Protein AF-A0A453MDV4-F1 (afdb_monomer)

Structure (mmCIF, N/CA/C/O backbone):
data_AF-A0A453MDV4-F1
#
_entry.id   AF-A0A453MDV4-F1
#
loop_
_atom_site.group_PDB
_atom_site.id
_atom_site.type_symbol
_atom_site.label_atom_id
_atom_site.label_alt_id
_atom_site.label_comp_id
_atom_site.label_asym_id
_atom_site.label_entity_id
_atom_site.label_seq_id
_atom_site.pdbx_PDB_ins_code
_atom_site.Cartn_x
_atom_site.Cartn_y
_atom_site.Cartn_z
_atom_site.occupancy
_atom_site.B_iso_or_equiv
_atom_site.auth_seq_id
_atom_site.auth_comp_id
_atom_site.auth_asym_id
_atom_site.auth_atom_id
_atom_site.pdbx_PDB_model_num
ATOM 1 N N . MET A 1 1 ? 44.797 -12.280 -16.065 1.00 56.62 1 MET A N 1
ATOM 2 C CA . MET A 1 1 ? 43.452 -12.221 -16.684 1.00 56.62 1 MET A CA 1
ATOM 3 C C . MET A 1 1 ? 43.401 -10.956 -17.541 1.00 56.62 1 MET A C 1
ATOM 5 O O . MET A 1 1 ? 43.680 -9.895 -17.004 1.00 56.62 1 MET A O 1
ATOM 9 N N . ARG A 1 2 ? 43.193 -11.046 -18.864 1.00 85.88 2 ARG A N 1
ATOM 10 C CA . ARG A 1 2 ? 43.235 -9.878 -19.771 1.00 85.88 2 ARG A CA 1
ATOM 11 C C . ARG A 1 2 ? 41.865 -9.199 -19.796 1.00 85.88 2 ARG A C 1
ATOM 13 O O . ARG A 1 2 ? 40.874 -9.859 -20.101 1.00 85.88 2 ARG A O 1
ATOM 20 N N . ILE A 1 3 ? 41.816 -7.907 -19.473 1.00 83.75 3 ILE A N 1
ATOM 21 C CA . ILE A 1 3 ? 40.589 -7.105 -19.564 1.00 83.75 3 ILE A CA 1
ATOM 22 C C . ILE A 1 3 ? 40.178 -7.042 -21.037 1.00 83.75 3 ILE A C 1
ATOM 24 O O . ILE A 1 3 ? 41.001 -6.777 -21.916 1.00 83.75 3 ILE A O 1
ATOM 28 N N . ARG A 1 4 ? 38.912 -7.358 -21.313 1.00 84.50 4 ARG A N 1
ATOM 29 C CA . ARG A 1 4 ? 38.360 -7.317 -22.668 1.00 84.50 4 ARG A CA 1
ATOM 30 C C . ARG A 1 4 ? 38.167 -5.842 -23.078 1.00 84.50 4 ARG A C 1
ATOM 32 O O . ARG A 1 4 ? 37.634 -5.091 -22.265 1.00 84.50 4 ARG A O 1
ATOM 39 N N . PRO A 1 5 ? 38.547 -5.419 -24.300 1.00 85.75 5 PRO A N 1
ATOM 40 C CA . PRO A 1 5 ? 38.500 -4.007 -24.714 1.00 85.75 5 PRO A CA 1
ATOM 41 C C . PRO A 1 5 ? 37.138 -3.330 -24.517 1.00 85.75 5 PRO A C 1
ATOM 43 O O . PRO A 1 5 ? 37.066 -2.218 -24.019 1.00 85.75 5 PRO A O 1
ATOM 46 N N . TRP A 1 6 ? 36.042 -4.051 -24.746 1.00 82.56 6 TRP A N 1
ATOM 47 C CA . TRP A 1 6 ? 34.682 -3.530 -24.571 1.00 82.56 6 TRP A CA 1
ATOM 48 C C . TRP A 1 6 ? 34.291 -3.189 -23.125 1.00 82.56 6 TRP A C 1
ATOM 50 O O . TRP A 1 6 ? 33.275 -2.534 -22.907 1.00 82.56 6 TRP A O 1
ATOM 60 N N . TYR A 1 7 ? 35.058 -3.633 -22.127 1.00 84.62 7 TYR A N 1
ATOM 61 C CA . TYR A 1 7 ? 34.910 -3.129 -20.759 1.00 84.62 7 TYR A CA 1
ATOM 62 C C . TYR A 1 7 ? 35.542 -1.746 -20.588 1.00 84.62 7 TYR A C 1
ATOM 64 O O . TYR A 1 7 ? 35.035 -0.962 -19.795 1.00 84.62 7 TYR A O 1
ATOM 72 N N . LEU A 1 8 ? 36.618 -1.451 -21.323 1.00 86.88 8 LEU A N 1
ATOM 73 C CA . LEU A 1 8 ? 37.266 -0.137 -21.329 1.00 86.88 8 LEU A CA 1
ATOM 74 C C . LEU A 1 8 ? 36.444 0.878 -22.133 1.00 86.88 8 LEU A C 1
ATOM 76 O O . LEU A 1 8 ? 36.364 2.033 -21.743 1.00 86.88 8 LEU A O 1
ATOM 80 N N . ASP A 1 9 ? 35.768 0.420 -23.188 1.00 89.62 9 ASP A N 1
ATOM 81 C CA . ASP A 1 9 ? 34.923 1.257 -24.054 1.00 89.62 9 ASP A CA 1
ATOM 82 C C . ASP A 1 9 ? 33.475 1.424 -23.535 1.00 89.62 9 ASP A C 1
ATOM 84 O O . ASP A 1 9 ? 32.578 1.798 -24.291 1.00 89.62 9 ASP A O 1
ATOM 88 N N . GLU A 1 10 ? 33.206 1.062 -22.273 1.00 86.00 10 GLU A N 1
ATOM 89 C CA . GLU A 1 10 ? 31.878 1.101 -21.624 1.00 86.00 10 GLU A CA 1
ATOM 90 C C . GLU A 1 10 ? 30.760 0.304 -22.334 1.00 86.00 10 GLU A C 1
ATOM 92 O O . GLU A 1 1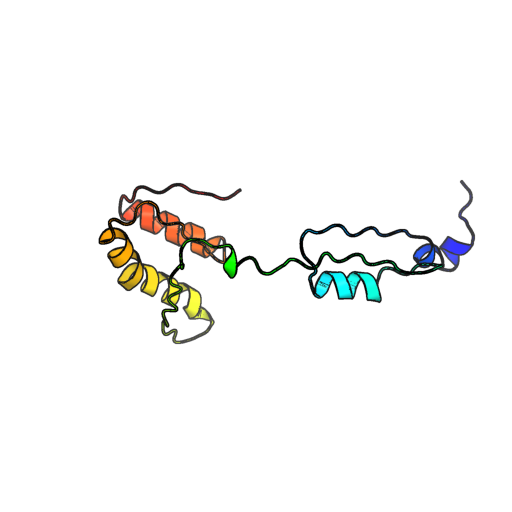0 ? 29.573 0.415 -22.012 1.00 86.00 10 GLU A O 1
ATOM 97 N N . GLN A 1 11 ? 31.116 -0.565 -23.278 1.00 87.06 11 GLN A N 1
ATOM 98 C CA . GLN A 1 11 ? 30.173 -1.396 -24.031 1.00 87.06 11 GLN A CA 1
ATOM 99 C C . GLN A 1 11 ? 29.654 -2.583 -23.208 1.00 87.06 11 GLN A C 1
ATOM 101 O O . GLN A 1 11 ? 28.644 -3.189 -23.560 1.00 87.06 11 GLN A O 1
ATOM 106 N N . ALA A 1 12 ? 30.295 -2.900 -22.077 1.00 87.25 12 ALA A N 1
ATOM 107 C CA . ALA A 1 12 ? 29.887 -3.979 -21.177 1.00 87.25 12 ALA A CA 1
ATOM 108 C C . ALA A 1 12 ? 28.417 -3.881 -20.725 1.00 87.25 12 ALA A C 1
ATOM 110 O O . ALA A 1 12 ? 27.780 -4.909 -20.495 1.00 87.25 12 ALA A O 1
ATOM 111 N N . ARG A 1 13 ? 27.851 -2.666 -20.660 1.00 86.69 13 ARG A N 1
ATOM 112 C CA . ARG A 1 13 ? 26.442 -2.440 -20.299 1.00 86.69 13 ARG A CA 1
ATOM 113 C C . ARG A 1 13 ? 25.446 -3.115 -21.242 1.00 86.69 13 ARG A C 1
ATOM 115 O O . ARG A 1 13 ? 24.389 -3.493 -20.764 1.00 86.69 13 ARG A O 1
ATOM 122 N N . TYR A 1 14 ? 25.798 -3.302 -22.518 1.00 89.12 14 TYR A N 1
ATOM 123 C CA . TYR A 1 14 ? 24.956 -3.961 -23.527 1.00 89.12 14 TYR A CA 1
ATOM 124 C C . TYR A 1 14 ? 25.014 -5.493 -23.461 1.00 89.12 14 TYR A C 1
ATOM 126 O O . TYR A 1 14 ? 24.150 -6.173 -24.007 1.00 89.12 14 TYR A O 1
ATOM 134 N N . TYR A 1 15 ? 26.026 -6.050 -22.792 1.00 86.56 15 TYR A N 1
ATOM 135 C CA . TYR A 1 15 ? 26.232 -7.497 -22.670 1.00 86.56 15 TYR A CA 1
ATOM 136 C C . TYR A 1 15 ? 25.784 -8.046 -21.309 1.00 86.56 15 TYR A C 1
ATOM 138 O O . TYR A 1 15 ? 26.018 -9.215 -21.002 1.00 86.56 15 TYR A O 1
ATOM 146 N N . ARG A 1 16 ? 25.139 -7.216 -20.478 1.00 85.81 16 ARG A N 1
ATOM 147 C CA . ARG A 1 16 ? 24.557 -7.645 -19.207 1.00 85.81 16 ARG A CA 1
ATOM 148 C C . ARG A 1 16 ? 23.132 -8.139 -19.435 1.00 85.81 16 ARG A C 1
ATOM 150 O O . ARG A 1 16 ? 22.259 -7.357 -19.789 1.00 85.81 16 ARG A O 1
ATOM 157 N N . GLN A 1 17 ? 22.880 -9.405 -19.123 1.00 87.94 17 GLN A N 1
ATOM 158 C CA . GLN A 1 17 ? 21.523 -9.937 -19.068 1.00 87.94 17 GLN A CA 1
ATOM 159 C C . GLN A 1 17 ? 20.882 -9.609 -17.714 1.00 87.94 17 GLN A C 1
ATOM 161 O O . GLN A 1 17 ? 21.396 -10.002 -16.667 1.00 87.94 17 GLN A O 1
ATOM 166 N N . THR A 1 18 ? 19.746 -8.910 -17.735 1.00 90.31 18 THR A N 1
ATOM 167 C CA . THR A 1 18 ? 18.928 -8.646 -16.543 1.00 90.31 18 THR A CA 1
ATOM 168 C C . THR A 1 18 ? 17.597 -9.384 -16.670 1.00 90.31 18 THR A C 1
ATOM 170 O O . THR A 1 18 ? 16.865 -9.169 -17.633 1.00 90.31 18 THR A O 1
ATOM 173 N N . ILE A 1 19 ? 17.273 -10.232 -15.691 1.00 92.50 19 ILE A N 1
ATOM 174 C CA . ILE A 1 19 ? 15.993 -10.949 -15.604 1.00 92.50 19 ILE A CA 1
ATOM 175 C C . ILE A 1 19 ? 15.224 -10.389 -14.408 1.00 92.50 19 ILE A C 1
ATOM 177 O O . ILE A 1 19 ? 15.735 -10.391 -13.291 1.00 92.50 19 ILE A O 1
ATOM 181 N N . ILE A 1 20 ? 14.008 -9.897 -14.650 1.00 92.44 20 ILE A N 1
ATOM 182 C CA . ILE A 1 20 ? 13.123 -9.352 -13.616 1.00 92.44 20 ILE A CA 1
ATOM 183 C C . ILE A 1 20 ? 11.922 -10.291 -13.487 1.00 92.44 20 ILE A C 1
ATOM 185 O O . ILE A 1 20 ? 11.191 -10.485 -14.457 1.00 92.44 20 ILE A O 1
ATOM 189 N N . LEU A 1 21 ? 11.724 -10.864 -12.299 1.00 93.06 21 LEU A N 1
ATOM 190 C CA . LEU A 1 21 ? 10.602 -11.748 -11.977 1.00 93.06 21 LEU A CA 1
ATOM 191 C C . LEU A 1 21 ? 9.745 -11.093 -10.896 1.00 93.06 21 LEU A C 1
ATOM 193 O O . LEU A 1 21 ? 10.272 -10.632 -9.887 1.00 93.06 21 LEU A O 1
ATOM 197 N N . SER A 1 22 ? 8.434 -11.036 -11.112 1.00 90.56 22 SER A N 1
ATOM 198 C CA . SER A 1 22 ? 7.481 -10.487 -10.147 1.00 90.56 22 SER A CA 1
ATOM 199 C C . SER A 1 22 ? 6.080 -11.008 -10.434 1.00 90.56 22 SER A C 1
ATOM 201 O O . SER A 1 22 ? 5.729 -11.244 -11.591 1.00 90.56 22 SER A O 1
ATOM 203 N N . SER A 1 23 ? 5.267 -11.130 -9.386 1.00 88.81 23 SER A N 1
ATOM 204 C CA . SER A 1 23 ? 3.830 -11.408 -9.501 1.00 88.81 23 SER A CA 1
ATOM 205 C C . SER A 1 23 ? 3.043 -10.211 -10.047 1.00 88.81 23 SER A C 1
ATOM 207 O O . SER A 1 23 ? 1.943 -10.383 -10.564 1.00 88.81 23 SER A O 1
ATOM 209 N N . TYR A 1 24 ? 3.607 -9.004 -9.942 1.00 87.12 24 TYR A N 1
ATOM 210 C CA . TYR A 1 24 ? 2.971 -7.752 -10.344 1.00 87.12 24 TYR A CA 1
ATOM 211 C C . TYR A 1 24 ? 3.883 -6.935 -11.249 1.00 87.12 24 TYR A C 1
ATOM 213 O O . TYR A 1 24 ? 5.107 -6.967 -11.124 1.00 87.12 24 TYR A O 1
ATOM 221 N N . LEU A 1 25 ? 3.274 -6.149 -12.131 1.00 88.69 25 LEU A N 1
ATOM 222 C CA . LEU A 1 25 ? 3.986 -5.205 -12.973 1.00 88.69 25 LEU A CA 1
ATOM 223 C C . LEU A 1 25 ? 3.826 -3.791 -12.411 1.00 88.69 25 LEU A C 1
ATOM 225 O O . LEU A 1 25 ? 2.745 -3.215 -12.506 1.00 88.69 25 LEU A O 1
ATOM 229 N N . THR A 1 26 ? 4.905 -3.217 -11.885 1.00 91.81 26 THR A N 1
ATOM 230 C CA . THR A 1 26 ? 4.892 -1.849 -11.347 1.00 91.81 26 THR A CA 1
ATOM 231 C C . THR A 1 26 ? 5.526 -0.847 -12.331 1.00 91.81 26 THR A C 1
ATOM 233 O O . THR A 1 26 ? 6.316 -1.240 -13.205 1.00 91.81 26 THR A O 1
ATOM 236 N N . PRO A 1 27 ? 5.185 0.455 -12.266 1.00 92.38 27 PRO A N 1
ATOM 237 C CA . PRO A 1 27 ? 5.794 1.471 -13.127 1.00 92.38 27 PRO A CA 1
ATOM 238 C C . PRO A 1 27 ? 7.309 1.602 -12.910 1.00 92.38 27 PRO A C 1
ATOM 240 O O . PRO A 1 27 ? 8.042 1.813 -13.875 1.00 92.38 27 PRO A O 1
ATOM 243 N N . GLU A 1 28 ? 7.796 1.386 -11.691 1.00 93.62 28 GLU A N 1
ATOM 244 C CA . GLU A 1 28 ? 9.221 1.399 -11.346 1.00 93.62 28 GLU A CA 1
ATOM 245 C C . GLU A 1 28 ? 9.972 0.282 -12.076 1.00 93.62 28 GLU A C 1
ATOM 247 O O . GLU A 1 28 ? 11.042 0.513 -12.642 1.00 93.62 28 GLU A O 1
ATOM 252 N N . MET A 1 29 ? 9.383 -0.919 -12.145 1.00 93.38 29 MET A N 1
ATOM 253 C CA . MET A 1 29 ? 9.949 -2.029 -12.915 1.00 93.38 29 MET A CA 1
ATOM 254 C C . MET A 1 29 ? 10.033 -1.691 -14.404 1.00 93.38 29 MET A C 1
ATOM 256 O O . MET A 1 29 ? 11.043 -1.977 -15.046 1.00 93.38 29 MET A O 1
ATOM 260 N N . ASN A 1 30 ? 8.995 -1.058 -14.962 1.00 92.56 30 ASN A N 1
ATOM 261 C CA . ASN A 1 30 ? 9.007 -0.620 -16.359 1.00 92.56 30 ASN A CA 1
ATOM 262 C C . ASN A 1 30 ? 10.083 0.445 -16.605 1.00 92.56 30 ASN A C 1
ATOM 264 O O . ASN A 1 30 ? 10.792 0.375 -17.609 1.00 92.56 30 ASN A O 1
ATOM 268 N N . ALA A 1 31 ? 10.234 1.405 -15.692 1.00 94.44 31 ALA A N 1
ATOM 269 C CA . ALA A 1 31 ? 11.261 2.435 -15.779 1.00 94.44 31 ALA A CA 1
ATOM 270 C C . ALA A 1 31 ? 12.671 1.823 -15.749 1.00 94.44 31 ALA A C 1
ATOM 272 O O . ALA A 1 31 ? 13.491 2.136 -16.611 1.00 94.44 31 ALA A O 1
ATOM 273 N N . LEU A 1 32 ? 12.931 0.882 -14.835 1.00 92.56 32 LEU A N 1
ATOM 274 C CA . LEU A 1 32 ? 14.199 0.152 -14.747 1.00 92.56 32 LEU A CA 1
ATOM 275 C C . LEU A 1 32 ? 14.484 -0.662 -16.020 1.00 92.56 32 LEU A C 1
ATOM 277 O O . LEU A 1 32 ? 15.589 -0.625 -16.571 1.00 92.56 32 LEU A O 1
ATOM 281 N N . PHE A 1 33 ? 13.481 -1.397 -16.503 1.00 92.38 33 PHE A N 1
ATOM 282 C CA . PHE A 1 33 ? 13.593 -2.230 -17.696 1.00 92.38 33 PHE A CA 1
ATOM 283 C C . PHE A 1 33 ? 13.894 -1.399 -18.949 1.00 92.38 33 PHE A C 1
ATOM 285 O O . PHE A 1 33 ? 14.726 -1.772 -19.780 1.00 92.38 33 PHE A O 1
ATOM 292 N N . ASN A 1 34 ? 13.264 -0.234 -19.075 1.00 90.75 34 ASN A N 1
ATOM 293 C CA . ASN A 1 34 ? 13.450 0.638 -20.228 1.00 90.75 34 ASN A CA 1
ATOM 294 C C . ASN A 1 34 ? 14.736 1.467 -20.134 1.00 90.75 34 ASN A C 1
ATOM 296 O O . ASN A 1 34 ? 15.456 1.548 -21.127 1.00 90.75 34 ASN A O 1
ATOM 300 N N . GLY A 1 35 ? 15.051 2.016 -18.959 1.00 91.06 35 GLY A N 1
ATOM 301 C CA . GLY A 1 35 ? 16.170 2.938 -18.764 1.00 91.06 35 GLY A CA 1
ATOM 302 C C . GLY A 1 35 ? 17.523 2.271 -18.518 1.00 91.06 35 GLY A C 1
ATOM 303 O O . GLY A 1 35 ? 18.539 2.761 -19.002 1.00 91.06 35 GLY A O 1
ATOM 304 N N . SER A 1 36 ? 17.567 1.153 -17.786 1.00 88.62 36 SER A N 1
ATOM 305 C CA . SER A 1 36 ? 18.835 0.574 -17.307 1.00 88.62 36 SER A CA 1
ATOM 306 C C . SER A 1 36 ? 19.183 -0.782 -17.915 1.00 88.62 36 SER A C 1
ATOM 308 O O . SER A 1 36 ? 20.349 -1.177 -17.878 1.00 88.62 36 SER A O 1
ATOM 310 N N . CYS A 1 37 ? 18.218 -1.518 -18.470 1.00 90.69 37 CYS A N 1
ATOM 311 C CA . CYS A 1 37 ? 18.489 -2.797 -19.134 1.00 90.69 37 CYS A CA 1
ATOM 312 C C . CYS A 1 37 ? 18.873 -2.539 -20.591 1.00 90.69 37 CYS A C 1
ATOM 314 O O . CYS A 1 37 ? 18.030 -2.575 -21.481 1.00 90.69 37 CYS A O 1
ATOM 316 N N . LEU A 1 38 ? 20.134 -2.191 -20.828 1.00 88.56 38 LEU A N 1
ATOM 317 C CA . LEU A 1 38 ? 20.680 -2.019 -22.169 1.00 88.56 38 LEU A CA 1
ATOM 318 C C . LEU A 1 38 ? 21.092 -3.405 -22.675 1.00 88.56 38 LEU A C 1
ATOM 320 O O . LEU A 1 38 ? 21.936 -4.046 -22.066 1.00 88.56 38 LEU A O 1
ATOM 324 N N . ASN A 1 39 ? 20.474 -3.885 -23.750 1.00 87.69 39 ASN A N 1
ATOM 325 C CA . ASN A 1 39 ? 20.819 -5.170 -24.356 1.00 87.69 39 ASN A CA 1
ATOM 326 C C . ASN A 1 39 ? 21.409 -4.912 -25.738 1.00 87.69 39 ASN A C 1
ATOM 328 O O . ASN A 1 39 ? 20.952 -4.008 -26.437 1.00 87.69 39 ASN A O 1
ATOM 332 N N . TYR A 1 40 ? 22.398 -5.715 -26.124 1.00 86.56 40 TYR A N 1
ATOM 333 C CA . TYR A 1 40 ? 22.937 -5.727 -27.481 1.00 86.56 40 TYR A CA 1
ATOM 334 C C . TYR A 1 40 ? 21.831 -6.016 -28.501 1.00 86.56 40 TYR A C 1
ATOM 336 O O . TYR A 1 40 ? 21.753 -5.352 -29.530 1.00 86.56 40 TYR A O 1
ATOM 344 N N . GLU A 1 41 ? 20.928 -6.943 -28.169 1.00 84.94 41 GLU A N 1
ATOM 345 C CA . GLU A 1 41 ? 19.784 -7.264 -29.008 1.00 84.94 41 GLU A CA 1
ATOM 346 C C . GLU A 1 41 ? 18.534 -7.555 -28.171 1.00 84.94 41 GLU A C 1
ATOM 348 O O . GLU A 1 41 ? 18.524 -8.432 -27.308 1.00 84.94 41 GLU A O 1
ATOM 353 N N . GLY A 1 42 ? 17.468 -6.808 -28.463 1.00 86.12 42 GLY A N 1
ATOM 354 C CA . GLY A 1 42 ? 16.108 -7.116 -28.037 1.00 86.12 42 GLY A CA 1
ATOM 355 C C . GLY A 1 42 ? 15.787 -6.923 -26.552 1.00 86.12 42 GLY A C 1
ATOM 356 O O . GLY A 1 42 ? 16.635 -6.792 -25.669 1.00 86.12 42 GLY A O 1
ATOM 357 N N . LYS A 1 43 ? 14.484 -6.896 -26.275 1.00 91.56 43 LYS A N 1
ATOM 358 C CA . LYS A 1 43 ? 13.891 -6.912 -24.937 1.00 91.56 43 LYS A CA 1
ATOM 359 C C . LYS A 1 43 ? 12.610 -7.727 -25.018 1.00 91.56 43 LYS A C 1
ATOM 361 O O . LYS A 1 43 ? 11.802 -7.495 -25.911 1.00 91.56 43 LYS A O 1
ATOM 366 N N . VAL A 1 44 ? 12.418 -8.656 -24.088 1.00 91.62 44 VAL A N 1
ATOM 367 C CA . VAL A 1 44 ? 11.192 -9.458 -24.004 1.00 91.62 44 VAL A CA 1
ATOM 368 C C . VAL A 1 44 ? 10.533 -9.196 -22.663 1.00 91.62 44 VAL A C 1
ATOM 370 O O . VAL A 1 44 ? 11.195 -9.203 -21.626 1.00 91.62 44 VAL A O 1
ATOM 373 N N . LYS A 1 45 ? 9.224 -8.958 -22.696 1.00 91.50 45 LYS A N 1
ATOM 374 C CA . LYS A 1 45 ? 8.389 -8.780 -21.515 1.00 91.50 45 LYS A CA 1
ATOM 375 C C . LYS A 1 45 ? 7.178 -9.690 -21.642 1.00 91.50 45 LYS A C 1
ATOM 377 O O . LYS A 1 45 ? 6.421 -9.573 -22.600 1.00 91.50 45 LYS A O 1
ATOM 382 N N . LEU A 1 46 ? 7.003 -10.562 -20.657 1.00 90.88 46 LEU A N 1
ATOM 383 C CA . LEU A 1 46 ? 5.815 -11.388 -20.505 1.00 90.88 46 LEU A CA 1
ATOM 384 C C . LEU A 1 46 ? 5.003 -10.828 -19.339 1.00 90.88 46 LEU A C 1
ATOM 386 O O . LEU A 1 46 ? 5.531 -10.677 -18.239 1.00 90.88 46 LEU A O 1
ATOM 390 N N . ALA A 1 47 ? 3.743 -10.494 -19.584 1.00 87.81 47 ALA A N 1
ATOM 391 C CA . ALA A 1 47 ? 2.811 -10.071 -18.551 1.00 87.81 47 ALA A CA 1
ATOM 392 C C . ALA A 1 47 ? 1.562 -10.944 -18.651 1.00 87.81 47 ALA A C 1
ATOM 394 O O . ALA A 1 47 ? 0.955 -11.036 -19.715 1.00 87.81 47 ALA A O 1
ATOM 395 N N . THR A 1 48 ? 1.206 -11.603 -17.552 1.00 83.88 48 THR A N 1
ATOM 396 C CA . THR A 1 48 ? -0.030 -12.378 -17.470 1.00 83.88 48 THR A CA 1
ATOM 397 C C . THR A 1 48 ? -1.186 -11.423 -17.214 1.00 83.88 48 THR A C 1
ATOM 399 O O . THR A 1 48 ? -1.196 -10.712 -16.209 1.00 83.88 48 THR A O 1
ATOM 402 N N . GLU A 1 49 ? -2.173 -11.415 -18.103 1.00 81.06 49 GLU A N 1
ATOM 403 C CA . GLU A 1 49 ? -3.448 -10.762 -17.829 1.00 81.06 49 GLU A CA 1
ATOM 404 C C . GLU A 1 49 ? -4.279 -11.668 -16.920 1.00 81.06 49 GLU A C 1
ATOM 406 O O . GLU A 1 49 ? -4.616 -12.802 -17.268 1.00 81.06 49 GLU A O 1
ATOM 411 N N . PHE A 1 50 ? -4.595 -11.182 -15.724 1.00 78.06 50 PHE A N 1
ATOM 412 C CA . PHE A 1 50 ? -5.477 -11.893 -14.811 1.00 78.06 50 PHE A CA 1
ATOM 413 C C . PHE A 1 50 ? -6.917 -11.464 -15.073 1.00 78.06 50 PHE A C 1
ATOM 415 O O . PHE A 1 50 ? -7.240 -10.276 -15.032 1.00 78.06 50 PHE A O 1
ATOM 422 N N . THR A 1 51 ? -7.809 -12.433 -15.289 1.00 79.56 51 THR A N 1
ATOM 423 C CA . THR A 1 51 ? -9.248 -12.166 -15.206 1.00 79.56 51 THR A CA 1
ATOM 424 C C . THR A 1 51 ? -9.551 -11.650 -13.805 1.00 79.56 51 THR A C 1
ATOM 426 O O . THR A 1 51 ? -9.192 -12.307 -12.822 1.00 79.56 51 THR A O 1
ATOM 429 N N . GLY A 1 52 ? -10.168 -10.465 -13.724 1.00 73.31 52 GLY A N 1
ATOM 430 C CA . GLY A 1 52 ? -10.471 -9.801 -12.460 1.00 73.31 52 GLY A CA 1
ATOM 431 C C . GLY A 1 52 ? -11.065 -10.784 -11.454 1.00 73.31 52 GLY A C 1
ATOM 432 O O . GLY A 1 52 ? -11.927 -11.594 -11.792 1.00 73.31 52 GLY A O 1
ATOM 433 N N . VAL A 1 53 ? -10.557 -10.755 -10.226 1.00 76.75 53 VAL A N 1
ATOM 434 C CA . VAL A 1 53 ? -10.988 -11.685 -9.174 1.00 76.75 53 VAL A CA 1
ATOM 435 C C . VAL A 1 53 ? -12.256 -11.222 -8.474 1.00 76.75 53 VAL A C 1
ATOM 437 O O . VAL A 1 53 ? -12.889 -12.040 -7.824 1.00 76.75 53 VAL A O 1
ATOM 440 N N . LEU A 1 54 ? -12.664 -9.958 -8.647 1.00 71.06 54 LEU A N 1
ATOM 441 C CA . LEU A 1 54 ? -13.860 -9.396 -8.011 1.00 71.06 54 LEU A CA 1
ATOM 442 C C . LEU A 1 54 ? -15.121 -10.254 -8.234 1.00 71.06 54 LEU A C 1
ATOM 444 O O . LEU A 1 54 ? -15.762 -10.580 -7.242 1.00 71.06 54 LEU A O 1
ATOM 448 N N . PRO A 1 55 ? -15.439 -10.736 -9.457 1.00 73.88 55 PRO A N 1
ATOM 449 C CA . PRO A 1 55 ? -16.594 -11.614 -9.672 1.00 73.88 55 PRO A CA 1
ATOM 450 C C . PRO A 1 55 ? -16.436 -13.018 -9.070 1.00 73.88 55 PRO A C 1
ATOM 452 O O . PRO A 1 55 ? -17.404 -13.766 -8.997 1.00 73.88 55 PRO A O 1
ATOM 455 N N . LYS A 1 56 ? -15.212 -13.414 -8.691 1.00 75.88 56 LYS A N 1
ATOM 456 C CA . LYS A 1 56 ? -14.912 -14.708 -8.056 1.00 75.88 56 LYS A CA 1
ATOM 457 C C . LYS A 1 56 ? -15.038 -14.642 -6.532 1.00 75.88 56 LYS A C 1
ATOM 459 O O . LYS A 1 56 ? -14.995 -15.686 -5.885 1.00 75.88 56 LYS A O 1
ATOM 464 N N . ILE A 1 57 ? -15.168 -13.445 -5.953 1.00 75.94 57 ILE A N 1
ATOM 465 C CA . ILE A 1 57 ? -15.394 -13.278 -4.519 1.00 75.94 57 ILE A CA 1
ATOM 466 C C . ILE A 1 57 ? -16.856 -13.652 -4.249 1.00 75.94 57 ILE A C 1
ATOM 468 O O . ILE A 1 57 ? -17.770 -12.935 -4.635 1.00 75.94 57 ILE A O 1
ATOM 472 N N . GLN A 1 58 ? -17.073 -14.806 -3.614 1.00 67.25 58 GLN A N 1
ATOM 473 C CA . GLN A 1 58 ? -18.417 -15.328 -3.322 1.00 67.25 58 GLN A CA 1
ATOM 474 C C . GLN A 1 58 ? -19.182 -14.495 -2.282 1.00 67.25 58 GLN A C 1
ATOM 476 O O . GLN A 1 58 ? -20.404 -14.583 -2.208 1.00 67.25 58 GLN A O 1
ATOM 481 N N . LEU A 1 59 ? -18.467 -13.710 -1.475 1.00 73.00 59 LEU A N 1
ATOM 482 C CA . LEU A 1 59 ? -19.024 -12.846 -0.442 1.00 73.00 59 LEU A CA 1
ATOM 483 C C . LEU A 1 59 ? -18.790 -11.392 -0.843 1.00 73.00 59 LEU A C 1
ATOM 485 O O . LEU A 1 59 ? -17.645 -10.962 -0.963 1.00 73.00 59 LEU A O 1
ATOM 489 N N . GLU A 1 60 ? -19.856 -10.622 -1.039 1.00 69.12 60 GLU A N 1
ATOM 490 C CA . GLU A 1 60 ? -19.727 -9.179 -1.237 1.00 69.12 60 GLU A CA 1
ATOM 491 C C . GLU A 1 60 ? -19.164 -8.544 0.041 1.00 69.12 60 GLU A C 1
ATOM 493 O O . GLU A 1 60 ? -19.857 -8.373 1.042 1.00 69.12 60 GLU A O 1
ATOM 498 N N . ILE A 1 61 ? -17.871 -8.217 0.024 1.00 74.25 61 ILE A N 1
ATOM 499 C CA . ILE A 1 61 ? -17.226 -7.517 1.133 1.00 74.25 61 ILE A CA 1
ATOM 500 C C . ILE A 1 61 ? -17.630 -6.048 1.044 1.00 74.25 61 ILE A C 1
ATOM 502 O O . ILE A 1 61 ? -17.244 -5.337 0.111 1.00 74.25 61 ILE A O 1
ATOM 506 N N . ARG A 1 62 ? -18.388 -5.575 2.035 1.00 82.44 62 ARG A N 1
ATOM 507 C CA . ARG A 1 62 ? -18.750 -4.162 2.147 1.00 82.44 62 ARG A CA 1
ATOM 508 C C . ARG A 1 62 ? -17.500 -3.334 2.448 1.00 82.44 62 ARG A C 1
ATOM 510 O O . ARG A 1 62 ? -16.943 -3.410 3.537 1.00 82.44 62 ARG A O 1
ATOM 517 N N . GLN A 1 63 ? -17.090 -2.501 1.497 1.00 85.50 63 GLN A N 1
ATOM 518 C CA . GLN A 1 63 ? -16.025 -1.521 1.707 1.00 85.50 63 GLN A CA 1
ATOM 519 C C . GLN A 1 63 ? -16.630 -0.224 2.245 1.00 85.50 63 GLN A C 1
ATOM 521 O O . GLN A 1 63 ? -17.518 0.362 1.624 1.00 85.50 63 GLN A O 1
ATOM 526 N N . VAL A 1 64 ? -16.163 0.219 3.411 1.00 89.19 64 VAL A N 1
ATOM 527 C CA . VAL A 1 64 ? -16.601 1.466 4.047 1.00 89.19 64 VAL A CA 1
ATOM 528 C C . VAL A 1 64 ? -15.400 2.391 4.171 1.00 89.19 64 VAL A C 1
ATOM 530 O O . V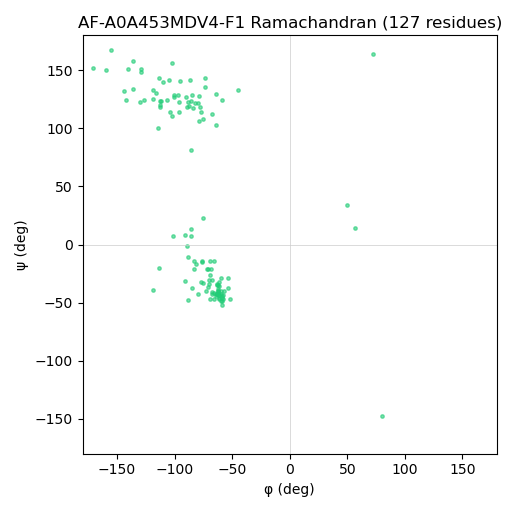AL A 1 64 ? -14.378 2.014 4.737 1.00 89.19 64 VAL A O 1
ATOM 533 N N . TYR A 1 65 ? -15.532 3.606 3.642 1.00 91.00 65 TYR A N 1
ATOM 534 C CA . TYR A 1 65 ? -14.524 4.653 3.769 1.00 91.00 65 TYR A CA 1
ATOM 535 C C . TYR A 1 65 ? -14.993 5.677 4.794 1.00 91.00 65 TYR A C 1
ATOM 537 O O . TYR A 1 65 ? -15.979 6.380 4.568 1.00 91.00 65 TYR A O 1
ATOM 545 N N . GLU A 1 66 ? -14.277 5.770 5.910 1.00 90.38 66 GLU A N 1
ATOM 546 C CA . GLU A 1 66 ? -14.543 6.762 6.947 1.00 90.38 66 GLU A CA 1
ATOM 547 C C . GLU A 1 66 ? -13.558 7.926 6.815 1.00 90.38 66 GLU A C 1
ATOM 549 O O . GLU A 1 66 ? -12.347 7.733 6.706 1.00 90.38 66 GLU A O 1
ATOM 554 N N . ARG A 1 67 ? -14.090 9.152 6.782 1.00 91.12 67 ARG A N 1
ATOM 555 C CA . ARG A 1 67 ? -13.273 10.367 6.800 1.00 91.12 67 ARG A CA 1
ATOM 556 C C . ARG A 1 67 ? -12.977 10.752 8.244 1.00 91.12 67 ARG A C 1
ATOM 558 O O . ARG A 1 67 ? -13.856 10.662 9.100 1.00 91.12 67 ARG A O 1
ATOM 565 N N . PHE A 1 68 ? -11.760 11.221 8.471 1.00 91.94 68 PHE A N 1
ATOM 566 C CA . PHE A 1 68 ? -11.326 11.844 9.712 1.00 91.94 68 PHE A CA 1
ATOM 567 C C . PHE A 1 68 ? -10.663 13.178 9.372 1.00 91.94 68 PHE A C 1
ATOM 569 O O . PHE A 1 68 ? -10.075 13.324 8.296 1.00 91.94 68 PHE A O 1
ATOM 576 N N . ASP A 1 69 ? -10.784 14.141 10.276 1.00 92.38 69 ASP A N 1
ATOM 577 C CA . ASP A 1 69 ? -10.223 15.474 10.099 1.00 92.38 69 ASP A CA 1
ATOM 578 C C . ASP A 1 69 ? -8.853 15.559 10.779 1.00 92.38 69 ASP A C 1
ATOM 580 O O . ASP A 1 69 ? -8.654 15.016 11.864 1.00 92.38 69 ASP A O 1
ATOM 584 N N . ALA A 1 70 ? -7.910 16.246 10.136 1.00 91.81 70 ALA A N 1
ATOM 585 C CA . ALA A 1 70 ? -6.594 16.545 10.687 1.00 91.81 70 ALA A CA 1
ATOM 586 C C . ALA A 1 70 ? -6.250 18.008 10.395 1.00 91.81 70 ALA A C 1
ATOM 588 O O . ALA A 1 70 ? -6.418 18.473 9.265 1.00 91.81 70 ALA A O 1
ATOM 589 N N . SER A 1 71 ? -5.762 18.736 11.400 1.00 90.06 71 SER A N 1
ATOM 590 C CA . SER A 1 71 ? -5.465 20.171 11.281 1.00 90.06 71 SER A CA 1
ATOM 591 C C . SER A 1 71 ? -4.264 20.450 10.371 1.00 90.06 71 SER A C 1
ATOM 593 O O . SER A 1 71 ? -4.161 21.527 9.784 1.00 90.06 71 SER A O 1
ATOM 595 N N . SER A 1 72 ? -3.340 19.491 10.250 1.00 91.69 72 SER A N 1
ATOM 596 C CA . SER A 1 72 ? -2.150 19.593 9.405 1.00 91.69 72 SER A CA 1
ATOM 597 C C . SER A 1 72 ? -1.624 18.215 8.982 1.00 91.69 72 SER A C 1
ATOM 599 O O . SER A 1 72 ? -2.005 17.190 9.544 1.00 91.69 72 SER A O 1
ATOM 601 N N . ILE A 1 73 ? -0.701 18.187 8.010 1.00 87.31 73 ILE A N 1
ATOM 602 C CA . ILE A 1 73 ? -0.022 16.950 7.575 1.00 87.31 73 ILE A CA 1
ATOM 603 C C . ILE A 1 73 ? 0.799 16.333 8.719 1.00 87.31 73 ILE A C 1
ATOM 605 O O . ILE A 1 73 ? 0.874 15.114 8.818 1.00 87.31 73 ILE A O 1
ATOM 609 N N . GLY A 1 74 ? 1.397 17.156 9.588 1.00 88.81 74 GLY A N 1
ATOM 610 C CA . GLY A 1 74 ? 2.197 16.667 10.716 1.00 88.81 74 GLY A CA 1
ATOM 611 C C . GLY A 1 74 ? 1.360 15.996 11.807 1.00 88.81 74 GLY A C 1
ATOM 612 O O . GLY A 1 74 ? 1.832 15.065 12.446 1.00 88.81 74 GLY A O 1
ATOM 613 N N . GLU A 1 75 ? 0.110 16.429 11.980 1.00 90.50 75 GLU A N 1
ATOM 614 C CA . GLU A 1 75 ? -0.832 15.876 12.967 1.00 90.50 75 GLU A CA 1
ATOM 615 C C . GLU A 1 75 ? -1.653 14.702 12.417 1.00 90.50 75 GLU A C 1
ATOM 617 O O . GLU A 1 75 ? -2.469 14.126 13.132 1.00 90.50 75 GLU A O 1
ATOM 622 N N . LEU A 1 76 ? -1.461 14.337 11.146 1.00 90.12 76 LEU A N 1
ATOM 623 C CA . LEU A 1 76 ? -2.281 13.341 10.460 1.00 90.12 76 LEU A CA 1
ATOM 624 C C . LEU A 1 76 ? -2.265 11.980 11.168 1.00 90.12 76 LEU A C 1
ATOM 626 O O . LEU A 1 76 ? -3.313 11.351 11.309 1.00 90.12 76 LEU A O 1
ATOM 630 N N . ASP A 1 77 ? -1.088 11.537 11.609 1.00 90.31 77 ASP A N 1
ATOM 631 C CA . ASP A 1 77 ? -0.913 10.235 12.257 1.00 90.31 77 ASP A CA 1
ATOM 632 C C . ASP A 1 77 ? -1.531 10.214 13.662 1.00 90.31 77 ASP A C 1
ATOM 634 O O . ASP A 1 77 ? -2.126 9.213 14.069 1.00 90.31 77 ASP A O 1
ATOM 638 N N . ASP A 1 78 ? -1.432 11.328 14.392 1.00 92.00 78 ASP A N 1
ATOM 639 C CA . ASP A 1 78 ? -2.033 11.480 15.718 1.00 92.00 78 ASP A CA 1
ATOM 640 C C . ASP A 1 78 ? -3.564 11.536 15.613 1.00 92.00 78 ASP A C 1
ATOM 642 O O . ASP A 1 78 ? -4.252 10.775 16.294 1.00 92.00 78 ASP A O 1
ATOM 646 N N . ALA A 1 79 ? -4.099 12.339 14.688 1.00 93.69 79 ALA A N 1
ATOM 647 C CA . ALA A 1 79 ? -5.535 12.450 14.436 1.00 93.69 79 ALA A CA 1
ATOM 648 C C . ALA A 1 79 ? -6.148 11.119 13.970 1.00 93.69 79 ALA A C 1
ATOM 650 O O . ALA A 1 79 ? -7.228 10.728 14.416 1.00 93.69 79 ALA A O 1
ATOM 651 N N . ARG A 1 80 ? -5.445 10.372 13.106 1.00 92.88 80 ARG A N 1
ATOM 652 C CA . ARG A 1 80 ? -5.877 9.036 12.667 1.00 92.88 80 ARG A CA 1
ATOM 653 C C . ARG A 1 80 ? -5.918 8.050 13.830 1.00 92.88 80 ARG A C 1
ATOM 655 O O . ARG A 1 80 ? -6.869 7.277 13.945 1.00 92.88 80 ARG A O 1
ATOM 662 N N . PHE A 1 81 ? -4.894 8.061 14.680 1.00 93.69 81 PHE A N 1
ATOM 663 C CA . PHE A 1 81 ? -4.839 7.192 15.850 1.00 93.69 81 PHE A CA 1
ATOM 664 C C . PHE A 1 81 ? -5.937 7.538 16.865 1.00 93.69 81 PHE A C 1
ATOM 666 O O . PHE A 1 81 ? -6.612 6.643 17.368 1.00 93.69 81 PHE A O 1
ATOM 673 N N . GLU A 1 82 ? -6.185 8.823 17.113 1.00 94.62 82 GLU A N 1
ATOM 674 C CA . GLU A 1 82 ? -7.287 9.271 17.965 1.00 94.62 82 GLU A CA 1
ATOM 675 C C . GLU A 1 82 ? -8.650 8.852 17.399 1.00 94.62 82 GLU A C 1
ATOM 677 O O . GLU A 1 82 ? -9.498 8.330 18.129 1.00 94.62 82 GLU A O 1
ATOM 682 N N . TYR A 1 83 ? -8.852 8.994 16.086 1.00 94.56 83 TYR A N 1
ATOM 683 C CA . TYR A 1 83 ? -10.057 8.517 15.412 1.00 94.56 83 TYR A CA 1
ATOM 684 C C . TYR A 1 83 ? -10.241 7.004 15.580 1.00 94.56 83 TYR A C 1
ATOM 686 O O . TYR A 1 83 ? -11.343 6.536 15.878 1.00 94.56 83 TYR A O 1
ATOM 694 N N . PHE A 1 84 ? -9.158 6.230 15.454 1.00 94.12 84 PHE A N 1
ATOM 695 C CA . PHE A 1 84 ? -9.197 4.793 15.700 1.00 94.12 84 PHE A CA 1
ATOM 696 C C . PHE A 1 84 ? -9.659 4.486 17.130 1.00 94.12 84 PHE A C 1
ATOM 698 O O . PHE A 1 84 ? -10.622 3.743 17.309 1.00 94.12 84 PHE A O 1
ATOM 705 N N . CYS A 1 85 ? -9.037 5.100 18.137 1.00 94.38 85 CYS A N 1
ATOM 706 C CA . CYS A 1 85 ? -9.355 4.866 19.546 1.00 94.38 85 CYS A CA 1
ATOM 707 C C . CYS A 1 85 ? -10.792 5.267 19.911 1.00 94.38 85 CYS A C 1
ATOM 709 O O . CYS A 1 85 ? -11.442 4.586 20.698 1.00 94.38 85 CYS A O 1
ATOM 711 N N . THR A 1 86 ? -11.294 6.369 19.349 1.00 94.38 86 THR A N 1
ATOM 712 C CA . THR A 1 86 ? -12.588 6.955 19.738 1.00 94.38 86 THR A CA 1
ATOM 713 C C . THR A 1 86 ? -13.774 6.439 18.926 1.00 94.38 86 THR A C 1
ATOM 715 O O . THR A 1 86 ? -14.890 6.401 19.446 1.00 94.38 86 THR A O 1
ATOM 718 N N . LYS A 1 87 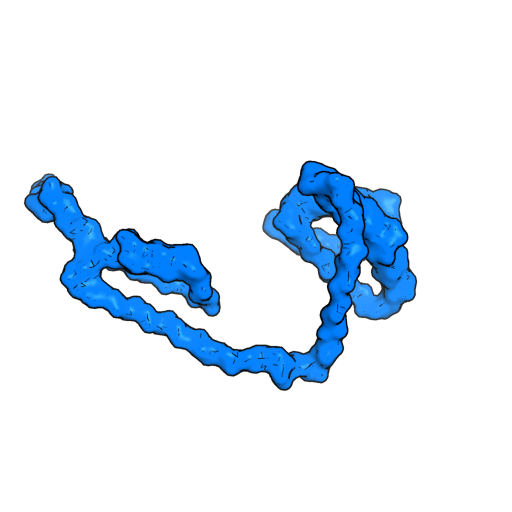? -13.576 6.079 17.651 1.00 93.00 87 LYS A N 1
ATOM 719 C CA . LYS A 1 87 ? -14.667 5.718 16.727 1.00 93.00 87 LYS A CA 1
ATOM 720 C C . LYS A 1 87 ? -14.582 4.298 16.197 1.00 93.00 87 LYS A C 1
ATOM 722 O O . LYS A 1 87 ? -15.626 3.674 16.042 1.00 93.00 87 LYS A O 1
ATOM 727 N N . VAL A 1 88 ? -13.388 3.800 15.885 1.00 92.81 88 VAL A N 1
ATOM 728 C CA . VAL A 1 88 ? -13.226 2.497 15.216 1.00 92.81 88 VAL A CA 1
ATOM 729 C C . VAL A 1 88 ? -13.151 1.365 16.232 1.00 92.81 88 VAL A C 1
ATOM 731 O O . VAL A 1 88 ? -13.867 0.378 16.104 1.00 92.81 88 VAL A O 1
ATOM 734 N N . TYR A 1 89 ? -12.328 1.513 17.268 1.00 93.06 89 TYR A N 1
ATOM 735 C CA . TYR A 1 89 ? -12.122 0.475 18.270 1.00 93.06 89 TYR A CA 1
ATOM 736 C C . TYR A 1 89 ? -13.400 0.109 19.046 1.00 93.06 89 TYR A C 1
ATOM 738 O O . TYR A 1 89 ? -13.678 -1.085 19.148 1.00 93.06 89 TYR A O 1
ATOM 746 N N . PRO A 1 90 ? -14.247 1.061 19.493 1.00 93.19 90 PRO A N 1
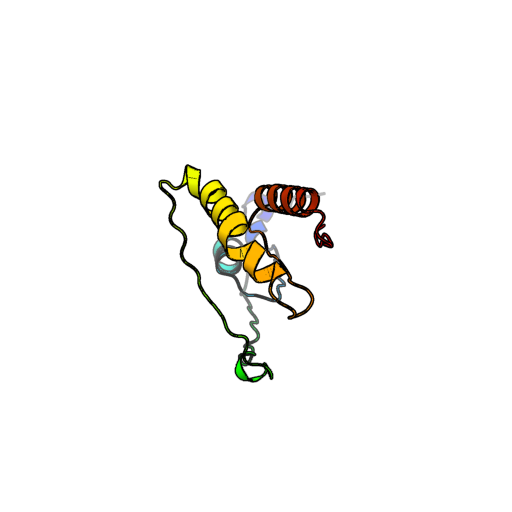ATOM 747 C CA . PRO A 1 90 ? -15.516 0.710 20.133 1.00 93.19 90 PRO A CA 1
ATOM 748 C C . PRO A 1 90 ? -16.435 -0.113 19.220 1.00 93.19 90 PRO A C 1
ATOM 750 O O . PRO A 1 90 ? -16.997 -1.107 19.661 1.00 93.19 90 PRO A O 1
ATOM 753 N N . LYS A 1 91 ? -16.506 0.218 17.919 1.00 91.00 91 LYS A N 1
ATOM 754 C CA . LYS A 1 91 ? -17.279 -0.565 16.936 1.00 91.00 91 LYS A CA 1
ATOM 755 C C . LYS A 1 91 ? -16.745 -1.988 16.780 1.00 91.00 91 LYS A C 1
ATOM 757 O O . LYS A 1 91 ? -17.522 -2.905 16.551 1.00 91.00 91 LYS A O 1
ATOM 762 N N . ILE A 1 92 ? -15.426 -2.171 16.878 1.00 90.69 92 ILE A N 1
ATOM 763 C CA . ILE A 1 92 ? -14.803 -3.500 16.847 1.00 90.69 92 ILE A CA 1
ATOM 764 C C . ILE A 1 92 ? -15.189 -4.295 18.098 1.00 90.69 92 ILE A C 1
ATOM 766 O O . ILE A 1 92 ? -15.475 -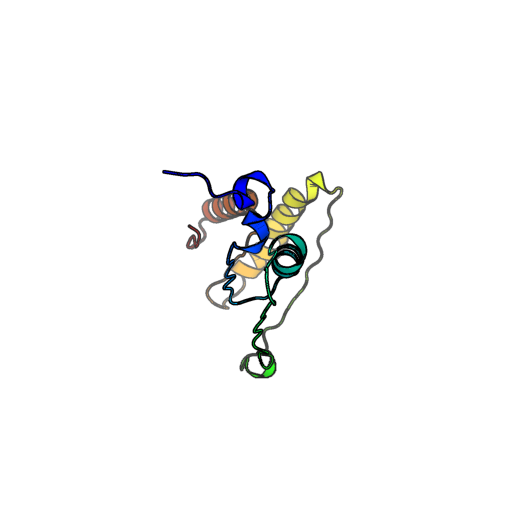5.479 17.982 1.00 90.69 92 ILE A O 1
ATOM 770 N N . GLN A 1 93 ? -15.220 -3.661 19.273 1.00 89.25 93 GLN A N 1
ATOM 771 C CA . GLN A 1 93 ? -15.605 -4.332 20.520 1.00 89.25 93 GLN A CA 1
ATOM 772 C C . GLN A 1 93 ? -17.095 -4.688 20.580 1.00 89.25 93 GLN A C 1
ATOM 774 O O . GLN A 1 93 ? -17.449 -5.697 21.178 1.00 89.25 93 GLN A O 1
ATOM 779 N N . GLU A 1 94 ? -17.957 -3.863 19.985 1.00 88.81 94 GLU A N 1
ATOM 780 C CA . GLU A 1 94 ? -19.399 -4.122 19.881 1.00 88.81 94 GLU A CA 1
ATOM 781 C C . GLU A 1 94 ? -19.746 -5.161 18.803 1.00 88.81 94 GLU A C 1
ATOM 783 O O . GLU A 1 94 ? -20.868 -5.665 18.774 1.00 88.81 94 GLU A O 1
ATOM 788 N N . SER A 1 95 ? -18.811 -5.466 17.900 1.00 85.56 95 SER A N 1
ATOM 789 C CA . SER A 1 95 ? -19.030 -6.415 16.814 1.00 85.56 95 SER A CA 1
ATOM 790 C C . SER A 1 95 ? -18.779 -7.854 17.262 1.00 85.56 95 SER A C 1
ATOM 792 O O . SER A 1 95 ? -17.699 -8.192 17.740 1.00 85.56 95 SER A O 1
ATOM 794 N N . ASP A 1 96 ? -19.751 -8.727 17.002 1.00 78.94 96 ASP A N 1
ATOM 795 C CA . ASP A 1 96 ? -19.626 -10.180 17.175 1.00 78.94 96 ASP A CA 1
ATOM 796 C C . ASP A 1 96 ? -19.019 -10.878 15.932 1.00 78.94 96 ASP A C 1
ATOM 798 O O . ASP A 1 96 ? -18.978 -12.107 15.855 1.00 78.94 96 ASP A O 1
ATOM 802 N N . GLU A 1 97 ? -18.537 -10.127 14.931 1.00 72.69 97 GLU A N 1
ATOM 803 C CA . GLU A 1 97 ? -18.137 -10.644 13.605 1.00 72.69 97 GLU A CA 1
ATOM 804 C C . GLU A 1 97 ? -16.783 -11.397 13.562 1.00 72.69 97 GLU A C 1
ATOM 806 O O . GLU A 1 97 ? -16.177 -11.569 12.503 1.00 72.69 97 GLU A O 1
ATOM 811 N N . GLY A 1 98 ? -16.308 -11.932 14.687 1.00 83.12 98 GLY A N 1
ATOM 812 C CA . GLY A 1 98 ? -15.089 -12.740 14.752 1.00 83.12 98 GLY A CA 1
ATOM 813 C C . GLY A 1 98 ? -13.795 -11.915 14.768 1.00 83.12 98 GLY A C 1
ATOM 814 O O . GLY A 1 98 ? -13.719 -10.848 15.368 1.00 83.12 98 GLY A O 1
ATOM 815 N N . GLY A 1 99 ? -12.719 -12.457 14.187 1.00 86.31 99 GLY A N 1
ATOM 816 C CA . GLY A 1 99 ? -11.388 -11.844 14.251 1.00 86.31 99 GLY A CA 1
ATOM 817 C C . GLY A 1 99 ? -11.214 -10.676 13.277 1.00 86.31 99 GLY A C 1
ATOM 818 O O . GLY A 1 99 ? -11.414 -10.840 12.075 1.00 86.31 99 GLY A O 1
ATOM 819 N N . VAL A 1 100 ? -10.760 -9.523 13.777 1.00 90.56 100 VAL A N 1
ATOM 820 C CA . VAL A 1 100 ? -10.466 -8.334 12.959 1.00 90.56 100 VAL A CA 1
ATOM 821 C C . VAL A 1 100 ? -8.978 -8.258 12.617 1.00 90.56 100 VAL A C 1
ATOM 823 O O . VAL A 1 100 ? -8.121 -8.308 13.500 1.00 90.56 100 VAL A O 1
ATOM 826 N N . LEU A 1 101 ? -8.665 -8.089 11.329 1.00 91.56 101 LEU A N 1
ATOM 827 C CA . LEU A 1 101 ? -7.306 -7.835 10.851 1.00 91.56 101 LEU A CA 1
ATOM 828 C C . LEU A 1 101 ? -7.083 -6.330 10.666 1.00 91.56 101 LEU A C 1
ATOM 830 O O . LEU A 1 101 ? -7.691 -5.704 9.799 1.00 91.56 101 LEU A O 1
ATOM 834 N N . LEU A 1 102 ? -6.188 -5.759 11.472 1.00 91.88 102 LEU A N 1
ATOM 835 C CA . LEU A 1 102 ? -5.799 -4.352 11.387 1.00 91.88 102 LEU A CA 1
ATOM 836 C C . LEU A 1 102 ? -4.512 -4.207 10.570 1.00 91.88 102 LEU A C 1
ATOM 838 O O . LEU A 1 102 ? -3.480 -4.775 10.927 1.00 91.88 102 LEU A O 1
ATOM 842 N N . PHE A 1 103 ? -4.566 -3.410 9.504 1.00 92.12 103 PHE A N 1
ATOM 843 C CA . PHE A 1 103 ? -3.396 -3.047 8.706 1.00 92.12 103 PHE A CA 1
ATOM 844 C C . PHE A 1 103 ? -2.897 -1.654 9.088 1.00 92.12 103 PHE A C 1
ATOM 846 O O . PHE A 1 103 ? -3.657 -0.689 9.063 1.00 92.12 103 PHE A O 1
ATOM 853 N N . ALA A 1 104 ? -1.608 -1.555 9.410 1.00 90.88 104 ALA A N 1
ATOM 854 C CA . A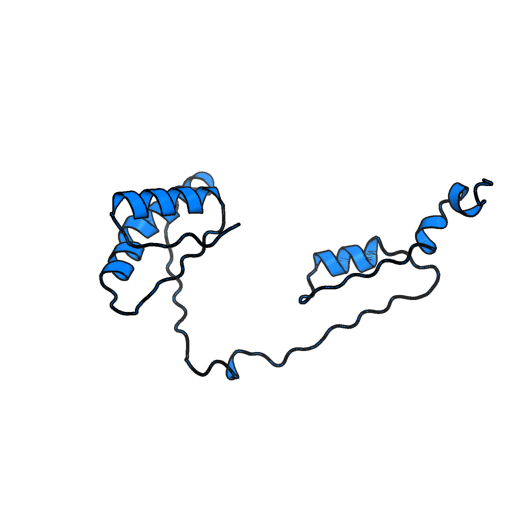LA A 1 104 ? -0.920 -0.293 9.660 1.00 90.88 104 ALA A CA 1
ATOM 855 C C . ALA A 1 104 ? -0.028 0.062 8.466 1.00 90.88 104 ALA A C 1
ATOM 857 O O . ALA A 1 104 ? 0.599 -0.816 7.873 1.00 90.88 104 ALA A O 1
ATOM 858 N N . SER A 1 105 ? 0.041 1.349 8.122 1.00 87.25 105 SER A N 1
ATOM 859 C CA . SER A 1 105 ? 0.850 1.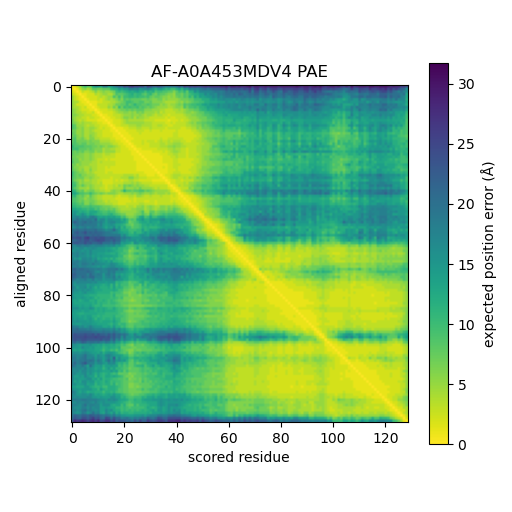828 6.994 1.00 87.25 105 SER A CA 1
ATOM 860 C C . SER A 1 105 ? 2.321 2.028 7.366 1.00 87.25 105 SER A C 1
ATOM 862 O O . SER A 1 105 ? 3.192 2.007 6.497 1.00 87.25 105 SER A O 1
ATOM 864 N N . SER A 1 106 ? 2.607 2.185 8.662 1.00 88.56 106 SER A N 1
ATOM 865 C CA . SER A 1 106 ? 3.958 2.347 9.191 1.00 88.56 106 SER A CA 1
ATOM 8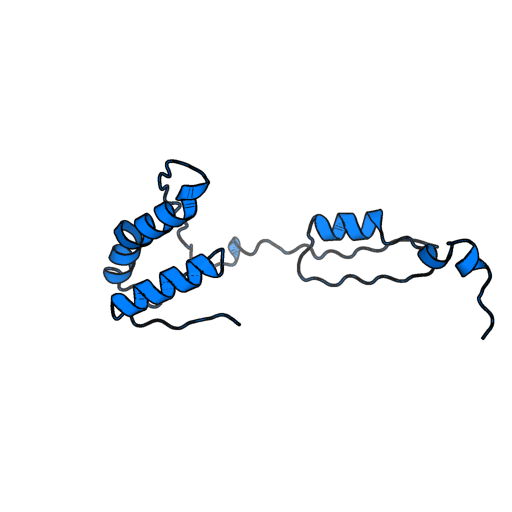66 C C . SER A 1 106 ? 4.202 1.511 10.448 1.00 88.56 106 SER A C 1
ATOM 868 O O . SER A 1 106 ? 3.289 1.158 11.198 1.00 88.56 106 SER A O 1
ATOM 870 N N . TYR A 1 107 ? 5.479 1.238 10.721 1.00 88.62 107 TYR A N 1
ATOM 871 C CA . TYR A 1 107 ? 5.901 0.551 11.941 1.00 88.62 107 TYR A CA 1
ATOM 872 C C . TYR A 1 107 ? 5.575 1.352 13.217 1.00 88.62 107 TYR A C 1
ATOM 874 O O . TYR A 1 107 ? 5.232 0.778 14.252 1.00 88.62 107 TYR A O 1
ATOM 882 N N . PHE A 1 108 ? 5.629 2.686 13.151 1.00 89.12 108 PHE A N 1
ATOM 883 C CA . PHE A 1 108 ? 5.297 3.547 14.289 1.00 89.12 108 PHE A CA 1
ATOM 884 C C . PHE A 1 108 ? 3.807 3.485 14.646 1.00 89.12 108 PHE A C 1
ATOM 886 O O . PHE A 1 108 ? 3.471 3.357 15.826 1.00 89.12 108 PHE A O 1
ATOM 893 N N . GLU A 1 109 ? 2.918 3.501 13.645 1.00 90.38 109 GLU A N 1
ATOM 894 C CA . GLU A 1 109 ? 1.481 3.269 13.848 1.00 90.38 109 GLU A CA 1
ATOM 895 C C . GLU A 1 109 ? 1.233 1.897 14.481 1.00 90.38 109 GLU A C 1
ATOM 897 O O . GLU A 1 109 ? 0.483 1.779 15.450 1.00 90.38 109 GLU A O 1
ATOM 902 N N . TYR A 1 110 ? 1.918 0.866 13.984 1.00 91.31 110 TYR A N 1
ATOM 903 C CA . TYR A 1 110 ? 1.811 -0.490 14.510 1.00 91.31 110 TYR A CA 1
ATOM 904 C C . TYR A 1 110 ? 2.184 -0.586 15.997 1.00 91.31 110 TYR A C 1
ATOM 906 O O . TYR A 1 110 ? 1.442 -1.184 16.784 1.00 91.31 110 TYR A O 1
ATOM 914 N N . ILE A 1 111 ? 3.294 0.034 16.422 1.00 91.56 111 ILE A N 1
ATOM 915 C CA . ILE A 1 111 ? 3.677 0.055 17.842 1.00 91.56 111 ILE A CA 1
ATOM 916 C C . ILE A 1 111 ? 2.581 0.719 18.676 1.00 91.56 111 ILE A C 1
ATOM 918 O O . ILE A 1 111 ? 2.168 0.140 19.686 1.00 91.56 111 ILE A O 1
ATOM 922 N N . ARG A 1 112 ? 2.099 1.896 18.251 1.00 92.88 112 ARG A N 1
ATOM 923 C CA . ARG A 1 112 ? 1.063 2.668 18.956 1.00 92.88 112 ARG A CA 1
ATOM 924 C C . ARG A 1 112 ? -0.227 1.868 19.111 1.00 92.88 112 ARG A C 1
ATOM 926 O O . ARG A 1 112 ? -0.714 1.726 20.231 1.00 92.88 112 ARG A O 1
ATOM 933 N N . LEU A 1 113 ? -0.714 1.261 18.028 1.00 93.62 113 LEU A N 1
ATOM 934 C CA . LEU A 1 113 ? -1.879 0.372 18.051 1.00 93.62 113 LEU A CA 1
ATOM 935 C C . LEU A 1 113 ? -1.662 -0.802 19.005 1.00 93.62 113 LEU A C 1
ATOM 937 O O . LEU A 1 113 ? -2.505 -1.077 19.851 1.00 93.62 113 LEU A O 1
ATOM 941 N N . SER A 1 114 ? -0.507 -1.463 18.940 1.00 92.19 114 SER A N 1
ATOM 942 C CA . SER A 1 114 ? -0.236 -2.618 19.798 1.00 92.19 114 SER A CA 1
ATOM 943 C C . SER A 1 114 ? -0.111 -2.253 21.283 1.00 92.19 114 SER A C 1
ATOM 945 O O . SER A 1 114 ? -0.411 -3.076 22.147 1.00 92.19 114 SER A O 1
ATOM 947 N N . SER A 1 115 ? 0.356 -1.039 21.584 1.00 93.81 115 SER A N 1
ATOM 948 C CA . SER A 1 115 ? 0.431 -0.507 22.943 1.00 93.81 115 SER A CA 1
ATOM 949 C C . SER A 1 115 ? -0.958 -0.159 23.471 1.00 93.81 115 SER A C 1
ATOM 951 O O . SER A 1 115 ? -1.256 -0.448 24.625 1.00 93.81 115 SER A O 1
ATOM 953 N N . PHE A 1 116 ? -1.813 0.417 22.626 1.00 94.62 116 PHE A N 1
ATOM 954 C CA . PHE A 1 116 ? -3.203 0.713 22.959 1.00 94.62 116 PHE A CA 1
ATOM 955 C C . PHE A 1 116 ? -4.030 -0.555 23.176 1.00 94.62 116 PHE A C 1
ATOM 957 O O . PHE A 1 116 ? -4.696 -0.688 24.193 1.00 94.62 116 PHE A O 1
ATOM 964 N N . LEU A 1 117 ? -3.926 -1.544 22.288 1.00 93.56 117 LEU A N 1
ATOM 965 C CA . LEU A 1 117 ? -4.628 -2.819 22.461 1.00 93.56 117 LEU A CA 1
ATOM 966 C C . LEU A 1 117 ? -4.181 -3.549 23.736 1.00 93.56 117 LEU A C 1
ATOM 968 O O . LEU A 1 117 ? -5.005 -4.146 24.419 1.00 93.56 117 LEU A O 1
ATOM 972 N N . LYS A 1 118 ? -2.893 -3.449 24.100 1.00 93.88 118 LYS A N 1
ATOM 973 C CA . LYS A 1 118 ? -2.392 -3.935 25.396 1.00 93.88 118 LYS A CA 1
ATOM 974 C C . LYS A 1 118 ? -3.006 -3.186 26.576 1.00 93.88 118 LYS A C 1
ATOM 976 O O . LYS A 1 118 ? -3.323 -3.825 27.566 1.00 93.88 118 LYS A O 1
ATOM 981 N N . SER A 1 119 ? -3.135 -1.859 26.503 1.00 94.81 119 SER A N 1
ATOM 982 C CA . SER A 1 119 ? -3.697 -1.077 27.612 1.00 94.81 119 SER A CA 1
ATOM 983 C C . SER A 1 119 ? -5.202 -1.274 27.789 1.00 94.81 119 SER A C 1
ATOM 985 O O . SER A 1 119 ? -5.712 -1.022 28.873 1.00 94.81 119 SER A O 1
ATOM 987 N N . GLN A 1 120 ? -5.896 -1.730 26.745 1.00 92.50 120 GLN A N 1
ATOM 988 C CA . GLN A 1 120 ? -7.307 -2.119 26.785 1.00 92.50 120 GLN A CA 1
ATOM 989 C C . GLN A 1 120 ? -7.520 -3.609 27.114 1.00 92.50 120 GLN A C 1
ATOM 991 O O . GLN A 1 120 ? -8.640 -4.093 26.972 1.00 92.50 120 GLN A O 1
ATOM 996 N N . ASP A 1 121 ? -6.464 -4.347 27.489 1.00 90.06 121 ASP A N 1
ATOM 997 C CA . ASP A 1 121 ? -6.487 -5.800 27.734 1.00 90.06 121 ASP A CA 1
ATOM 998 C C . ASP A 1 121 ? -7.144 -6.611 26.593 1.00 90.06 121 ASP A C 1
ATOM 1000 O O . ASP A 1 121 ? -7.785 -7.644 26.803 1.00 90.06 121 ASP A O 1
ATOM 1004 N N . ALA A 1 122 ? -6.981 -6.148 25.349 1.00 89.62 122 ALA A N 1
ATOM 1005 C CA . ALA A 1 122 ? -7.561 -6.791 24.178 1.00 89.62 122 ALA A CA 1
ATOM 1006 C C . ALA A 1 122 ? -6.821 -8.090 23.824 1.00 89.62 122 ALA A C 1
ATOM 1008 O O . ALA A 1 122 ? -5.590 -8.168 23.875 1.00 89.62 122 ALA A O 1
ATOM 1009 N N . SER A 1 123 ? -7.563 -9.102 23.371 1.00 88.56 123 SER A N 1
ATOM 1010 C CA . SER A 1 123 ? -6.977 -10.316 22.796 1.00 88.56 123 SER A CA 1
ATOM 1011 C C . SER A 1 123 ? -6.552 -10.049 21.352 1.00 88.56 123 SER A C 1
ATOM 1013 O O . SER A 1 123 ? -7.398 -9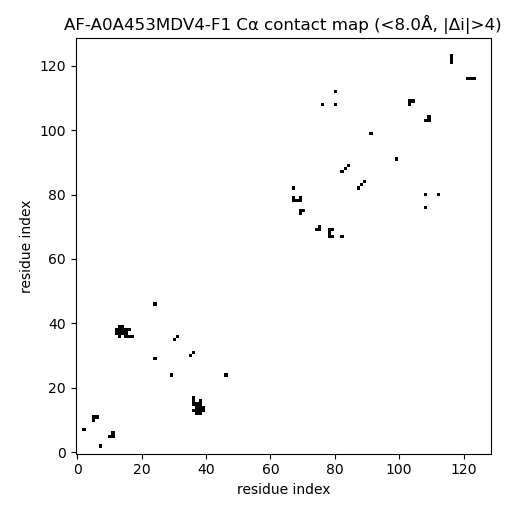.920 20.468 1.00 88.56 123 SER A O 1
ATOM 1015 N N . PHE A 1 124 ? -5.246 -9.934 21.096 1.00 90.44 124 PHE A N 1
ATOM 1016 C CA . PHE A 1 124 ? -4.728 -9.718 19.743 1.00 90.44 124 PHE A CA 1
ATOM 1017 C C . PHE A 1 124 ? -3.447 -10.508 19.462 1.00 90.44 124 PHE A C 1
ATOM 1019 O O . PHE A 1 124 ? -2.632 -10.761 20.351 1.00 90.44 124 PHE A O 1
ATOM 1026 N N . CYS A 1 125 ? -3.251 -10.857 18.189 1.00 89.31 125 CYS A N 1
ATOM 1027 C CA . CYS A 1 125 ? -2.029 -11.469 17.681 1.00 89.31 125 CYS A CA 1
ATOM 1028 C C . CYS A 1 125 ? -1.281 -10.477 16.786 1.00 89.31 125 CYS A C 1
ATOM 1030 O O . CYS A 1 125 ? -1.881 -9.748 15.997 1.00 89.31 125 CYS A O 1
ATOM 1032 N N . ARG A 1 126 ? 0.044 -10.452 16.916 1.00 86.88 126 ARG A N 1
ATOM 1033 C CA . ARG A 1 126 ? 0.938 -9.650 16.081 1.00 86.88 126 ARG A CA 1
ATOM 1034 C C . ARG A 1 126 ? 1.336 -10.468 14.859 1.00 86.88 126 ARG A C 1
ATOM 1036 O O . ARG A 1 126 ? 1.969 -11.506 15.015 1.00 86.88 126 ARG A O 1
ATOM 1043 N N . ILE A 1 127 ? 0.982 -9.993 13.669 1.00 80.56 127 ILE A N 1
ATOM 1044 C CA . ILE A 1 127 ? 1.388 -10.600 12.400 1.00 80.56 127 ILE A CA 1
ATOM 1045 C C . ILE A 1 127 ? 2.289 -9.591 11.689 1.00 80.56 127 ILE A C 1
ATOM 1047 O O . ILE A 1 127 ? 1.816 -8.608 11.127 1.00 80.56 127 ILE A O 1
ATOM 1051 N N . GLY A 1 128 ? 3.592 -9.817 11.778 1.00 70.50 128 GLY A N 1
ATOM 1052 C CA . GLY A 1 128 ? 4.643 -9.024 11.148 1.00 70.50 128 GLY A CA 1
ATOM 1053 C C . GLY A 1 128 ? 5.972 -9.755 11.320 1.00 70.50 128 GLY A C 1
ATOM 1054 O O . GLY A 1 128 ? 6.100 -10.539 12.264 1.00 70.50 128 GLY A O 1
ATOM 1055 N N . GLU A 1 129 ? 6.907 -9.553 10.392 1.00 47.69 129 GLU A N 1
ATOM 1056 C CA . GLU A 1 129 ? 8.301 -9.993 10.573 1.00 47.69 129 GLU A CA 1
ATOM 1057 C C . GLU A 1 129 ? 8.997 -9.218 11.698 1.00 47.69 129 GLU A C 1
ATOM 1059 O O . GLU A 1 129 ? 8.724 -8.002 11.848 1.00 47.69 129 GLU A O 1
#

Radius of gyration: 24.67 Å; Cα contacts (8 Å, |Δi|>4): 45; chains: 1; bounding box: 63×36×57 Å

Solvent-accessible surface area (backbone atoms only — not comparable to full-atom values): 8911 Å² total; per-residue (Å²): 136,83,84,57,68,49,62,79,70,64,49,48,56,31,73,49,88,80,86,89,86,70,100,67,90,50,74,65,58,52,50,46,52,69,76,67,56,40,49,78,74,77,85,88,86,88,78,86,86,74,78,75,58,70,87,69,50,89,64,89,78,86,84,81,87,83,89,82,78,55,95,42,81,88,42,36,68,58,37,51,51,52,45,37,65,71,60,49,49,56,54,56,72,74,46,85,84,70,90,82,87,85,84,62,95,43,73,69,55,42,53,53,52,56,52,50,40,56,75,68,71,53,93,79,82,89,89,74,135

Sequence (129 aa):
MRIRPWYLDEQARYYRQTIILSSYLTPEMNALFNGSCLNYEGKVKLATEFTGVLPKIQLEIRQVYERFDASSIGELDDARFEYFCTKVYPKIQESDEGGVLLFASSYFEYIRLSSFLKSQDASFCRIGE

Organism: Aegilops tauschii subsp. strangulata (NCBI:txid200361)

InterPro domains:
  IPR010678 U3 small nucleolar RNA-associated protein 25 [PTHR12933] (1-129)
  IPR053939 UTP25, C-terminal domain [PF06862] (55-129)
  IPR053940 UTP25, NTP hydrolase-like domain [PF22916] (1-44)

Mean predicted aligned error: 9.44 Å

pLDDT: mean 87.45, std 7.51, range [47.69, 94.81]

Secondary structure (DSSP, 8-state):
-PPPHHHHTTGGGGG-------SS--HHHHHHHHHT---SS------PPPP-SGGG-SS-----------SSSTTHHHHHHHHIIIIIHHHHHH--S-------SSHHHHHHHHHHHHHTT--------

Foldseek 3Di:
DDDDVCVVVVVVQQVDDDDDDDPDDDVVNVCCQVPRNRHPDDDDDDDDDDDDCVVVPPDPDDDDDDDWDDPDPVCVLVRVLVCCVPPVVVVVVVDPPDDDDDDDPDPVSVVSVVVVCVVVVHDDDDDDD